Protein AF-F4S002-F1 (afdb_monomer)

Solvent-accessible surface area (backbone atoms only — not comparable to full-atom values): 6867 Å² total; per-residue (Å²): 132,86,76,64,41,81,35,65,49,90,78,31,46,79,35,77,44,70,46,101,85,70,48,82,43,65,21,37,79,39,54,65,91,48,45,66,59,51,52,51,55,57,60,71,61,47,85,53,56,66,59,52,49,50,53,50,50,52,49,58,66,68,64,66,66,77,79,73,80,75,82,78,78,85,74,91,79,89,81,92,85,88,82,84,85,85,82,79,89,83,92,70,88,82,87,83,77,85,83,130

Foldseek 3Di:
DQDWDFDCAPVFQVDWDADPVRDIDGGDTDGPVCVVVVVVVSVVPPPCVVVVVVVVVVVVVVPPPPPPDDPPPDDDDDDDDDDDDDDDDDDDDDDPDDDD

Secondary structure (DSSP, 8-state):
----EEE-STTGGG-EEE-TTS-EEESEEE-HHHHHHHHHHHHHT-TTHHHHHHHHHHHHHH--------------------------------------

Radius of gyration: 29.79 Å; Cα contacts (8 Å, |Δi|>4): 55; chains: 1; bounding box: 51×22×86 Å

Structure (mmCIF, N/CA/C/O backbone):
data_AF-F4S002-F1
#
_entry.id   AF-F4S002-F1
#
loop_
_atom_site.group_PDB
_atom_site.id
_atom_site.type_symbol
_atom_site.label_atom_id
_atom_site.label_alt_id
_atom_site.label_comp_id
_atom_site.label_asym_id
_atom_site.label_entity_id
_atom_site.label_seq_id
_atom_site.pdbx_PDB_ins_code
_atom_site.Cartn_x
_atom_site.Cartn_y
_atom_site.Cartn_z
_atom_site.occupancy
_atom_site.B_iso_or_equiv
_atom_site.auth_seq_id
_atom_site.auth_comp_id
_atom_site.auth_asym_id
_atom_site.auth_atom_id
_atom_site.pdbx_PDB_model_num
ATOM 1 N N . MET A 1 1 ? 19.396 5.389 -10.222 1.00 53.69 1 MET A N 1
ATOM 2 C CA . MET A 1 1 ? 17.915 5.384 -10.204 1.00 53.69 1 MET A CA 1
ATOM 3 C C . MET A 1 1 ? 17.457 4.536 -9.029 1.00 53.69 1 MET A C 1
ATOM 5 O O . MET A 1 1 ? 17.925 3.411 -8.907 1.00 53.69 1 MET A O 1
ATOM 9 N N . ALA A 1 2 ? 16.627 5.068 -8.130 1.00 67.81 2 ALA A N 1
ATOM 10 C CA . ALA A 1 2 ? 16.120 4.287 -7.002 1.00 67.81 2 ALA A CA 1
ATOM 11 C C . ALA A 1 2 ? 15.065 3.283 -7.493 1.00 67.81 2 ALA A C 1
ATOM 13 O O . ALA A 1 2 ? 14.107 3.670 -8.158 1.00 67.81 2 ALA A O 1
ATOM 14 N N . LYS A 1 3 ? 15.242 1.995 -7.177 1.00 86.44 3 LYS A N 1
ATOM 15 C CA . LYS A 1 3 ? 14.272 0.945 -7.512 1.00 86.44 3 LYS A CA 1
ATOM 16 C C . LYS A 1 3 ? 13.049 1.092 -6.603 1.00 86.44 3 LYS A C 1
ATOM 18 O O . LYS A 1 3 ? 13.149 0.859 -5.400 1.00 86.44 3 LYS A O 1
ATOM 23 N N . LEU A 1 4 ? 11.917 1.513 -7.165 1.00 91.62 4 LEU A N 1
ATOM 24 C CA . LEU A 1 4 ? 10.643 1.563 -6.445 1.00 91.62 4 LEU A CA 1
ATOM 25 C C . LEU A 1 4 ? 10.135 0.144 -6.158 1.00 91.62 4 LEU A C 1
ATOM 27 O O . LEU A 1 4 ? 10.472 -0.808 -6.862 1.00 91.62 4 LEU A O 1
ATOM 31 N N . VAL A 1 5 ? 9.316 0.013 -5.118 1.00 92.50 5 VAL A N 1
ATOM 32 C CA . VAL A 1 5 ? 8.661 -1.244 -4.737 1.00 92.50 5 VAL A CA 1
ATOM 33 C C . VAL A 1 5 ? 7.151 -1.073 -4.779 1.00 92.50 5 VAL A C 1
ATOM 35 O O . VAL A 1 5 ? 6.633 -0.030 -4.379 1.00 92.50 5 VAL A O 1
ATOM 38 N N . LEU A 1 6 ? 6.441 -2.090 -5.263 1.00 93.81 6 LEU A N 1
ATOM 39 C CA . LEU A 1 6 ? 4.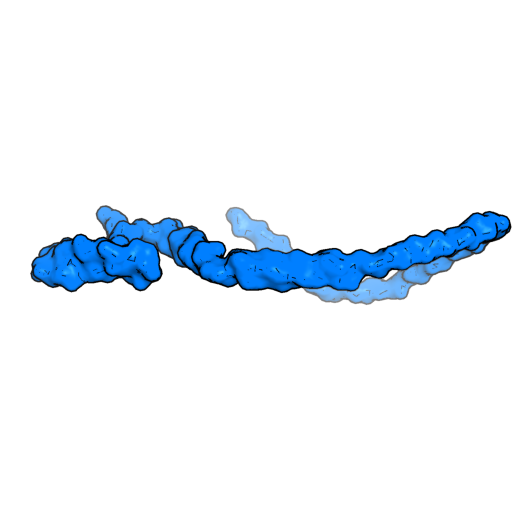984 -2.076 -5.315 1.00 93.81 6 LEU A CA 1
ATOM 40 C C . LEU A 1 6 ? 4.417 -2.365 -3.921 1.00 93.81 6 LEU A C 1
ATOM 42 O O . LEU A 1 6 ? 4.806 -3.333 -3.265 1.00 93.81 6 LEU A O 1
ATOM 46 N N . CYS A 1 7 ? 3.504 -1.519 -3.456 1.00 94.00 7 CYS A N 1
ATOM 47 C CA . CYS A 1 7 ? 2.750 -1.722 -2.228 1.00 94.00 7 CYS A CA 1
ATOM 48 C C . CYS A 1 7 ? 1.289 -2.045 -2.539 1.00 94.00 7 CYS A C 1
ATOM 50 O O . CYS A 1 7 ? 0.646 -1.335 -3.306 1.00 94.00 7 CYS A O 1
ATOM 52 N N . THR A 1 8 ? 0.765 -3.081 -1.889 1.00 94.50 8 THR A N 1
ATOM 53 C CA . THR A 1 8 ? -0.581 -3.630 -2.112 1.00 94.50 8 THR A CA 1
ATOM 54 C C . THR A 1 8 ? -1.442 -3.610 -0.844 1.00 94.50 8 THR A C 1
ATOM 56 O O . THR A 1 8 ? -2.310 -4.455 -0.659 1.00 94.50 8 THR A O 1
ATOM 59 N N . CYS A 1 9 ? -1.205 -2.663 0.073 1.00 92.00 9 CYS A N 1
ATOM 60 C CA . CYS A 1 9 ? -2.074 -2.496 1.243 1.00 92.00 9 CYS A CA 1
ATOM 61 C C . CYS A 1 9 ? -3.495 -2.061 0.831 1.00 92.00 9 CYS A C 1
ATOM 63 O O . CYS A 1 9 ? -3.703 -1.620 -0.301 1.00 92.00 9 CYS A O 1
ATOM 65 N N . SER A 1 10 ? -4.453 -2.127 1.760 1.00 89.75 10 SER A N 1
ATOM 66 C CA . SER A 1 10 ? -5.868 -1.786 1.523 1.00 89.75 10 SER A CA 1
ATOM 67 C C . SER A 1 10 ? -6.085 -0.404 0.894 1.00 89.75 10 SER A C 1
ATOM 69 O O . SER A 1 10 ? -7.002 -0.220 0.099 1.00 89.75 10 SER A O 1
ATOM 71 N N . GLU A 1 11 ? -5.220 0.566 1.192 1.00 90.38 11 GLU A N 1
ATOM 72 C CA . GLU A 1 11 ? -5.277 1.896 0.580 1.00 90.38 11 GLU A CA 1
ATOM 73 C C . GLU A 1 11 ? -4.587 1.964 -0.787 1.00 90.38 11 GLU A C 1
ATOM 75 O O . GLU A 1 11 ? -5.039 2.679 -1.680 1.00 90.38 11 GLU A O 1
ATOM 80 N N . CYS A 1 12 ? -3.493 1.227 -0.973 1.00 92.75 12 CYS A N 1
ATOM 81 C CA . CYS A 1 12 ? -2.709 1.275 -2.204 1.00 92.75 12 CYS A CA 1
ATOM 82 C C . CYS A 1 12 ? -3.309 0.424 -3.325 1.00 92.75 12 CYS A C 1
ATOM 84 O O . CYS A 1 12 ? -3.163 0.790 -4.486 1.00 92.75 12 CYS A O 1
ATOM 86 N N . ILE A 1 13 ? -4.018 -0.659 -2.998 1.00 93.69 13 ILE A N 1
ATOM 87 C CA . ILE A 1 13 ? -4.647 -1.559 -3.977 1.00 93.69 13 ILE A CA 1
ATOM 88 C C . ILE A 1 13 ? -5.814 -0.906 -4.742 1.00 93.69 13 ILE A C 1
ATOM 90 O O . ILE A 1 13 ? -6.321 -1.458 -5.706 1.00 93.69 13 ILE A O 1
ATOM 94 N N . LYS A 1 14 ? -6.245 0.298 -4.355 1.00 91.94 14 LYS A N 1
ATOM 95 C CA . LYS A 1 14 ? -7.301 1.044 -5.060 1.00 91.94 14 LYS A CA 1
ATOM 96 C C . LYS A 1 14 ? -6.829 1.635 -6.395 1.00 91.94 14 LYS A C 1
ATOM 98 O O . LYS A 1 14 ? -7.636 2.196 -7.129 1.00 91.94 14 LYS A O 1
ATOM 103 N N . ARG A 1 15 ? -5.523 1.591 -6.680 1.00 89.88 15 ARG A N 1
ATOM 104 C CA . ARG A 1 15 ? -4.917 2.169 -7.885 1.00 89.88 15 ARG A CA 1
ATOM 105 C C . ARG A 1 15 ? -4.364 1.075 -8.784 1.00 89.88 15 ARG A C 1
ATOM 107 O O . ARG A 1 15 ? -3.727 0.145 -8.299 1.00 89.88 15 ARG A O 1
ATOM 114 N N . THR A 1 16 ? -4.558 1.243 -10.086 1.00 95.06 16 THR A N 1
ATOM 115 C CA . THR A 1 16 ? -3.997 0.377 -11.126 1.00 95.06 16 THR A CA 1
ATOM 116 C C . THR A 1 16 ? -2.984 1.170 -11.938 1.00 95.06 16 THR A C 1
ATOM 118 O O . THR A 1 16 ? -3.201 2.342 -12.253 1.00 95.06 16 THR A O 1
ATOM 121 N N . HIS A 1 17 ? -1.863 0.538 -12.256 1.00 92.38 17 HIS A N 1
ATOM 122 C CA . HIS A 1 17 ? -0.773 1.101 -13.038 1.00 92.38 17 HIS A CA 1
ATOM 123 C C . HIS A 1 17 ? -0.300 0.084 -14.072 1.00 92.38 17 HIS A C 1
ATOM 125 O O . HIS A 1 17 ? -0.478 -1.114 -13.889 1.00 92.38 17 HIS A O 1
ATOM 131 N N . THR A 1 18 ? 0.360 0.554 -15.121 1.00 92.88 18 THR A N 1
ATOM 132 C CA . THR A 1 18 ? 1.048 -0.319 -16.075 1.00 92.88 18 THR A CA 1
ATOM 133 C C . THR A 1 18 ? 2.524 -0.384 -15.701 1.00 92.88 18 THR A C 1
ATOM 135 O O . THR A 1 18 ? 3.154 0.651 -15.463 1.00 92.88 18 THR A O 1
ATOM 138 N N . ASP A 1 19 ? 3.072 -1.590 -15.586 1.00 89.44 19 ASP A N 1
ATOM 139 C CA . ASP A 1 19 ? 4.500 -1.794 -15.362 1.00 89.44 19 ASP A CA 1
ATOM 140 C C . ASP A 1 19 ? 5.314 -1.527 -16.653 1.00 89.44 19 ASP A C 1
ATOM 142 O O . ASP A 1 19 ? 4.747 -1.398 -17.742 1.00 89.44 19 ASP A O 1
ATOM 146 N N . PRO A 1 20 ? 6.655 -1.436 -16.583 1.00 86.69 20 PRO A N 1
ATOM 147 C CA . PRO A 1 20 ? 7.489 -1.244 -17.775 1.00 86.69 20 PRO A CA 1
ATOM 148 C C . PRO A 1 20 ? 7.406 -2.377 -18.811 1.00 86.69 20 PRO A C 1
ATOM 150 O O . PRO A 1 20 ? 7.909 -2.220 -19.920 1.00 86.69 20 PRO A O 1
ATOM 153 N N . SER A 1 21 ? 6.819 -3.519 -18.453 1.00 91.69 21 SER A N 1
ATOM 154 C CA . SER A 1 21 ? 6.610 -4.675 -19.324 1.00 91.69 21 SER A CA 1
ATOM 155 C C . SER A 1 21 ? 5.233 -4.667 -20.000 1.00 91.69 21 SER A C 1
ATOM 157 O O . SER A 1 21 ? 4.958 -5.552 -20.804 1.00 91.69 21 SER A O 1
ATOM 159 N N . GLY A 1 22 ? 4.390 -3.669 -19.716 1.00 92.38 22 GLY A N 1
ATOM 160 C CA . GLY A 1 22 ? 3.045 -3.543 -20.271 1.00 92.38 22 GLY A CA 1
ATOM 161 C C . GLY A 1 22 ? 1.966 -4.294 -19.488 1.00 92.38 22 GLY A C 1
ATOM 162 O O . GLY A 1 22 ? 0.818 -4.308 -19.922 1.00 92.38 22 GLY A O 1
ATOM 163 N N . ASN A 1 23 ? 2.295 -4.895 -18.343 1.00 94.88 23 ASN A N 1
ATOM 164 C CA . ASN A 1 23 ? 1.321 -5.590 -17.507 1.00 94.88 23 ASN A CA 1
ATOM 165 C C . ASN A 1 23 ? 0.600 -4.610 -16.586 1.00 94.88 23 ASN A C 1
ATOM 167 O O . ASN A 1 23 ? 1.205 -3.695 -16.020 1.00 94.88 23 ASN A O 1
ATOM 171 N N . GLU A 1 24 ? -0.689 -4.847 -16.365 1.00 95.50 24 GLU A N 1
ATOM 172 C CA . GLU A 1 24 ? -1.436 -4.135 -15.337 1.00 95.50 24 GLU A CA 1
ATOM 173 C C . GLU A 1 24 ? -1.077 -4.670 -13.950 1.00 95.50 24 GLU A C 1
ATOM 175 O O . GLU A 1 24 ? -1.155 -5.865 -13.664 1.00 95.50 24 GLU A O 1
ATOM 180 N N . VAL A 1 25 ? -0.689 -3.757 -13.069 1.00 95.06 25 VAL A N 1
ATOM 181 C CA . VAL A 1 25 ? -0.374 -4.026 -11.674 1.00 95.06 25 VAL A CA 1
ATOM 182 C C . VAL A 1 25 ? -1.225 -3.141 -10.782 1.00 95.06 25 VAL A C 1
ATOM 184 O O . VAL A 1 25 ? -1.369 -1.937 -11.000 1.0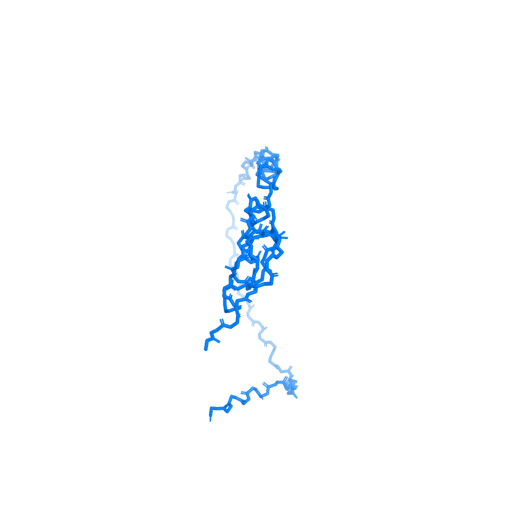0 95.06 25 VAL A O 1
ATOM 187 N N . VAL A 1 26 ? -1.783 -3.745 -9.743 1.00 96.12 26 VAL A N 1
ATOM 188 C CA . VAL A 1 26 ? -2.627 -3.053 -8.775 1.00 96.12 26 VAL A CA 1
ATOM 189 C C . VAL A 1 26 ? -1.800 -2.756 -7.529 1.00 96.12 26 VAL A C 1
ATOM 191 O O . VAL A 1 26 ? -1.118 -3.634 -7.002 1.00 96.12 26 VAL A O 1
ATOM 194 N N . GLY A 1 27 ? -1.826 -1.514 -7.057 1.00 94.88 27 GLY A N 1
ATOM 195 C CA . GLY A 1 27 ? -1.020 -1.057 -5.934 1.00 94.88 27 GLY A CA 1
ATOM 196 C C . GLY A 1 27 ? -0.482 0.355 -6.130 1.00 94.88 27 GLY A C 1
ATOM 197 O O . GLY A 1 27 ? -0.892 1.094 -7.016 1.00 94.88 27 GLY A O 1
ATOM 198 N N . LEU A 1 28 ? 0.4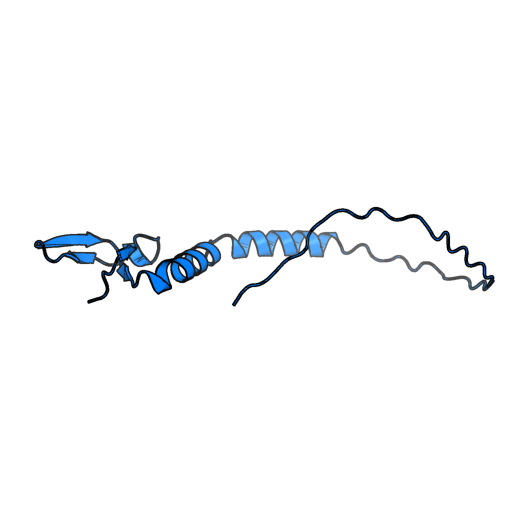87 0.730 -5.299 1.00 93.31 28 LEU A N 1
ATOM 199 C CA . LEU A 1 28 ? 1.206 1.995 -5.412 1.00 93.31 28 LEU A CA 1
ATOM 200 C C . LEU A 1 28 ? 2.711 1.751 -5.364 1.00 93.31 28 LEU A C 1
ATOM 202 O O . LEU A 1 28 ? 3.210 1.100 -4.446 1.00 93.31 28 LEU A O 1
ATOM 206 N N . TRP A 1 29 ? 3.442 2.322 -6.316 1.00 92.88 29 TRP A N 1
ATOM 207 C CA . TRP A 1 29 ? 4.901 2.326 -6.298 1.00 92.88 29 TRP A CA 1
ATOM 208 C C . TRP A 1 29 ? 5.417 3.305 -5.243 1.00 92.88 29 TRP A C 1
ATOM 210 O O . TRP A 1 29 ? 5.141 4.502 -5.300 1.00 92.88 29 TRP A O 1
ATOM 220 N N . ILE A 1 30 ? 6.175 2.798 -4.274 1.00 93.31 30 ILE A N 1
ATOM 221 C CA . ILE A 1 30 ? 6.734 3.592 -3.177 1.00 93.31 30 ILE A CA 1
ATOM 222 C C . ILE A 1 30 ? 8.247 3.426 -3.090 1.00 93.31 30 ILE A C 1
ATOM 224 O O . ILE A 1 30 ? 8.824 2.431 -3.536 1.00 93.31 30 ILE A O 1
ATOM 228 N N . HIS A 1 31 ? 8.905 4.414 -2.489 1.00 94.56 31 HIS A N 1
ATOM 229 C CA . HIS A 1 31 ? 10.338 4.352 -2.247 1.00 94.56 31 HIS A CA 1
ATOM 230 C C . HIS A 1 31 ? 10.647 3.329 -1.134 1.00 94.56 31 HIS A C 1
ATOM 232 O O . HIS A 1 31 ? 9.982 3.354 -0.094 1.00 94.56 31 HIS A O 1
ATOM 238 N N . PRO A 1 32 ? 11.677 2.471 -1.269 1.00 93.38 32 PRO A N 1
ATOM 239 C CA . PRO A 1 32 ? 12.035 1.502 -0.227 1.00 93.38 32 PRO A CA 1
ATOM 240 C C . PRO A 1 32 ? 12.256 2.151 1.148 1.00 93.38 32 PRO A C 1
ATOM 242 O O . PRO A 1 32 ? 11.782 1.648 2.164 1.00 93.38 32 PRO A O 1
ATOM 245 N N . GLY A 1 33 ? 12.884 3.334 1.172 1.00 94.31 33 GLY A N 1
ATOM 246 C CA . GLY A 1 33 ? 13.121 4.100 2.403 1.00 94.31 33 GLY A CA 1
ATOM 247 C C . GLY A 1 33 ? 11.850 4.550 3.139 1.00 94.31 33 GLY A C 1
ATOM 248 O O . GLY A 1 33 ? 11.893 4.770 4.345 1.00 94.31 33 GLY A O 1
ATOM 249 N N . THR A 1 34 ? 10.700 4.645 2.458 1.00 93.12 34 THR A N 1
ATOM 250 C CA . THR A 1 34 ? 9.419 5.014 3.087 1.00 93.12 34 THR A CA 1
ATOM 251 C C . THR A 1 34 ? 8.527 3.809 3.376 1.00 93.12 34 THR A C 1
ATOM 253 O O . THR A 1 34 ? 7.531 3.952 4.087 1.00 93.12 34 THR A O 1
ATOM 256 N N . GLN A 1 35 ? 8.892 2.608 2.908 1.00 92.50 35 GLN A N 1
ATOM 257 C CA . GLN A 1 35 ? 8.068 1.403 3.022 1.00 92.50 35 GLN A CA 1
ATOM 258 C C . GLN A 1 35 ? 7.739 1.049 4.476 1.00 92.50 35 GLN A C 1
ATOM 260 O O . GLN A 1 35 ? 6.585 0.755 4.794 1.00 92.50 35 GLN A O 1
ATOM 265 N N . ARG A 1 36 ? 8.724 1.119 5.382 1.00 92.00 36 ARG A N 1
ATOM 266 C CA . ARG A 1 36 ? 8.517 0.822 6.810 1.00 92.00 36 ARG A CA 1
ATOM 267 C C . ARG A 1 36 ? 7.507 1.781 7.444 1.00 92.00 36 ARG A C 1
ATOM 269 O O . ARG A 1 36 ? 6.583 1.338 8.124 1.00 92.00 36 ARG A O 1
ATOM 276 N N . ASN A 1 37 ? 7.664 3.080 7.199 1.00 93.62 37 ASN A N 1
ATOM 277 C CA . ASN A 1 37 ? 6.777 4.108 7.749 1.00 93.62 37 ASN A CA 1
ATOM 278 C C . ASN A 1 37 ? 5.374 4.021 7.147 1.00 93.62 37 ASN A C 1
ATOM 280 O O . ASN A 1 37 ? 4.391 4.148 7.872 1.00 93.62 37 ASN A O 1
ATOM 284 N N . HIS A 1 38 ? 5.277 3.735 5.848 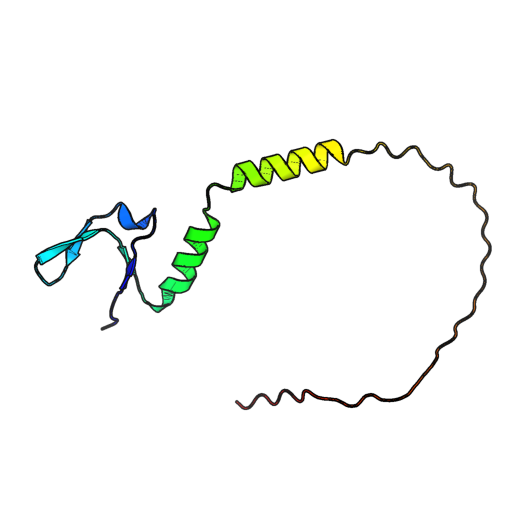1.00 93.12 38 HIS A N 1
ATOM 285 C CA . HIS A 1 38 ? 4.009 3.488 5.176 1.00 93.12 38 HIS A CA 1
ATOM 286 C C . HIS A 1 38 ? 3.251 2.322 5.827 1.00 93.12 38 HIS A C 1
ATOM 288 O O . HIS A 1 38 ? 2.110 2.501 6.246 1.00 93.12 38 HIS A O 1
ATOM 294 N N . ARG A 1 39 ? 3.901 1.160 5.998 1.00 88.50 39 ARG A N 1
ATOM 295 C CA . ARG A 1 39 ? 3.290 -0.017 6.643 1.00 88.50 39 ARG A CA 1
ATOM 296 C C . ARG A 1 39 ? 2.794 0.292 8.054 1.00 88.50 39 ARG A C 1
ATOM 298 O O . ARG A 1 39 ? 1.676 -0.073 8.391 1.00 88.50 39 ARG A O 1
ATOM 305 N N . ARG A 1 40 ? 3.587 1.014 8.854 1.00 89.62 40 ARG A N 1
ATOM 306 C CA . ARG A 1 40 ? 3.187 1.441 10.207 1.00 89.62 40 ARG A CA 1
ATOM 307 C C . ARG A 1 40 ? 1.953 2.339 10.194 1.00 89.62 40 ARG A C 1
ATOM 309 O O . ARG A 1 40 ? 1.037 2.109 10.971 1.00 89.62 40 ARG A O 1
ATOM 316 N N . LYS A 1 41 ? 1.904 3.322 9.290 1.00 88.06 41 LYS A N 1
ATOM 317 C CA . LYS A 1 41 ? 0.741 4.212 9.144 1.00 88.06 41 LYS A CA 1
ATOM 318 C C . LYS A 1 41 ? -0.524 3.450 8.758 1.00 88.06 41 LYS A C 1
ATOM 320 O O . LYS A 1 41 ? -1.592 3.782 9.251 1.00 88.06 41 LYS A O 1
ATOM 325 N N . MET A 1 42 ? -0.403 2.451 7.887 1.00 86.12 42 MET A N 1
ATOM 326 C CA . MET A 1 42 ? -1.552 1.649 7.461 1.00 86.12 42 MET A CA 1
ATOM 327 C C . MET A 1 42 ? -2.008 0.669 8.545 1.00 86.12 42 MET A C 1
ATOM 329 O O . MET A 1 42 ? -3.204 0.499 8.722 1.00 86.12 42 MET A O 1
ATOM 333 N N . ALA A 1 43 ? -1.086 0.102 9.330 1.00 78.88 43 ALA A N 1
ATOM 334 C CA . ALA A 1 43 ? -1.438 -0.725 10.486 1.00 78.88 43 ALA A CA 1
ATOM 335 C C . ALA A 1 43 ? -2.132 0.085 11.598 1.00 78.88 43 ALA A C 1
ATOM 337 O O . ALA A 1 43 ? -3.078 -0.395 12.211 1.00 78.88 43 ALA A O 1
ATOM 338 N N . ALA A 1 44 ? -1.701 1.328 11.832 1.00 70.62 44 ALA A N 1
ATOM 339 C CA . ALA A 1 44 ? -2.315 2.218 12.821 1.00 70.62 44 ALA A CA 1
ATOM 340 C C . ALA A 1 44 ? -3.701 2.745 12.403 1.00 70.62 44 ALA A C 1
ATOM 342 O O . ALA A 1 44 ? -4.460 3.193 13.251 1.00 70.62 44 ALA A O 1
ATOM 343 N N . LYS A 1 45 ? -4.043 2.679 11.110 1.00 65.50 45 LYS A N 1
ATOM 344 C CA . LYS A 1 45 ? -5.387 2.987 10.593 1.00 65.50 45 LYS A CA 1
ATOM 345 C C . LYS A 1 45 ? -6.383 1.838 10.767 1.00 65.50 45 LYS A C 1
ATOM 347 O O . LYS A 1 45 ? -7.476 1.915 10.215 1.00 65.50 45 LYS A O 1
ATOM 352 N N . SER A 1 46 ? -5.995 0.776 11.475 1.00 61.00 46 SER A N 1
ATOM 353 C CA . SER A 1 46 ? -6.885 -0.332 11.804 1.00 61.00 46 SER A CA 1
ATOM 354 C C . SER A 1 46 ? -8.216 0.204 12.333 1.00 61.00 46 SER A C 1
ATOM 356 O O . SER A 1 46 ? -8.235 1.004 13.268 1.00 61.00 46 SER A O 1
ATOM 358 N N . GLU A 1 47 ? -9.316 -0.266 11.744 1.00 63.56 47 GLU A N 1
ATOM 359 C CA . GLU A 1 47 ? -10.721 0.067 12.045 1.00 63.56 47 GLU A CA 1
ATOM 360 C C . GLU A 1 47 ? -11.147 -0.274 13.489 1.00 63.56 47 GLU A C 1
ATOM 362 O O . GLU A 1 47 ? -12.318 -0.200 13.847 1.00 63.56 47 GLU A O 1
ATOM 367 N N . LEU A 1 48 ? -10.192 -0.652 14.340 1.00 61.59 48 LEU A N 1
ATOM 368 C CA . LEU A 1 48 ? -10.375 -0.960 15.750 1.00 61.59 48 LEU A CA 1
ATOM 369 C C . LEU A 1 48 ? -10.475 0.286 16.637 1.00 61.59 48 LEU A C 1
ATOM 371 O O . LEU A 1 48 ? -10.770 0.130 17.817 1.00 61.59 48 LEU A O 1
ATOM 375 N N . THR A 1 49 ? -10.254 1.502 16.121 1.00 63.97 49 THR A N 1
ATOM 376 C CA . THR A 1 49 ? -10.378 2.734 16.922 1.00 63.97 49 THR A CA 1
ATOM 377 C C . THR A 1 49 ? -11.745 2.880 17.606 1.00 63.97 49 THR A C 1
ATOM 379 O O . THR A 1 49 ? -11.741 3.022 18.825 1.00 63.97 49 THR A O 1
ATOM 382 N N . PRO A 1 50 ? -12.910 2.729 16.939 1.00 70.06 50 PRO A N 1
ATOM 383 C CA . PRO A 1 50 ? -14.204 2.841 17.616 1.00 70.06 50 PRO A CA 1
ATOM 384 C C . PRO A 1 50 ? -14.466 1.722 18.632 1.00 70.06 50 PRO A C 1
ATOM 386 O O . PRO A 1 50 ? -15.094 1.964 19.658 1.00 70.06 50 PRO A O 1
ATOM 389 N N . ILE A 1 51 ? -13.988 0.497 18.382 1.00 77.62 51 ILE A N 1
ATOM 390 C CA . ILE A 1 51 ? -14.176 -0.629 19.314 1.00 77.62 51 ILE A CA 1
ATOM 391 C C . ILE A 1 51 ? -13.320 -0.422 20.565 1.00 77.62 51 ILE A C 1
ATOM 393 O O . ILE A 1 51 ? -13.803 -0.600 21.680 1.00 77.62 51 ILE A O 1
ATOM 397 N N . LEU A 1 52 ? -12.062 -0.014 20.393 1.00 76.88 52 LEU A N 1
ATOM 398 C CA . LEU A 1 52 ? -11.169 0.299 21.506 1.00 76.88 52 LEU A CA 1
ATOM 399 C C . LEU A 1 52 ? -11.676 1.508 22.301 1.00 76.88 52 LEU A C 1
ATOM 401 O O . LEU A 1 52 ? -11.684 1.456 23.526 1.00 76.88 52 LEU A O 1
ATOM 405 N N . GLU A 1 53 ? -12.165 2.554 21.631 1.00 78.38 53 GLU A N 1
ATOM 406 C CA . GLU A 1 53 ? -12.798 3.707 22.283 1.00 78.38 53 GLU A CA 1
ATOM 407 C C . GLU A 1 53 ? -14.051 3.302 23.071 1.00 78.38 53 GLU A C 1
ATOM 409 O O . GLU A 1 53 ? -14.218 3.720 24.215 1.00 78.38 53 GLU A O 1
ATOM 414 N N . ALA A 1 54 ? -14.907 2.440 22.513 1.00 81.19 54 ALA A N 1
ATOM 415 C CA . ALA A 1 54 ? -16.088 1.935 23.210 1.00 81.19 54 ALA A CA 1
ATOM 416 C C . ALA A 1 54 ? -15.723 1.102 24.450 1.00 81.19 54 ALA A C 1
ATOM 418 O O . ALA A 1 54 ? -16.353 1.256 25.494 1.00 81.19 54 ALA A O 1
ATOM 419 N N . LEU A 1 55 ? -14.688 0.260 24.363 1.00 83.25 55 LEU A N 1
ATOM 420 C CA . LEU A 1 55 ? -14.203 -0.534 25.497 1.00 83.25 55 LEU A CA 1
ATOM 421 C C . LEU A 1 55 ? -13.598 0.342 26.601 1.00 83.25 55 LEU A C 1
ATOM 423 O O . LEU A 1 55 ? -13.861 0.107 27.778 1.00 83.25 55 LEU A O 1
ATOM 427 N N . VAL A 1 56 ? -12.824 1.369 26.237 1.00 82.12 56 VAL A N 1
ATOM 428 C CA . VAL A 1 56 ? -12.282 2.338 27.203 1.00 82.12 56 VAL A CA 1
ATOM 429 C C . VAL A 1 56 ? -13.416 3.113 27.876 1.00 82.12 56 VAL A C 1
ATOM 431 O O . VAL A 1 56 ? -13.415 3.254 29.097 1.00 82.12 56 VAL A O 1
ATOM 434 N N . ASN A 1 57 ? -14.424 3.546 27.116 1.00 80.00 57 ASN A N 1
ATOM 435 C CA . ASN A 1 57 ? -15.588 4.241 27.665 1.00 80.00 57 ASN A CA 1
ATOM 436 C C . ASN A 1 57 ? -16.422 3.353 28.603 1.00 80.00 57 ASN A C 1
ATOM 438 O O . ASN A 1 57 ? -16.854 3.834 29.651 1.00 80.00 57 ASN A O 1
ATOM 442 N N . ASP A 1 58 ? -16.631 2.071 28.278 1.00 84.50 58 ASP A N 1
ATOM 443 C CA . ASP A 1 58 ? -17.315 1.118 29.169 1.00 84.50 58 ASP A CA 1
ATOM 444 C C . ASP A 1 58 ? -16.524 0.905 30.469 1.00 84.50 58 ASP A C 1
ATOM 446 O O . ASP A 1 58 ? -17.101 0.926 31.558 1.00 84.50 58 ASP A O 1
ATOM 450 N N . PHE A 1 59 ? -15.193 0.793 30.380 1.00 75.31 59 PHE A N 1
ATOM 451 C CA . PHE A 1 59 ? -14.333 0.659 31.555 1.00 75.31 59 PHE A CA 1
ATOM 452 C C . PHE A 1 59 ? -14.368 1.912 32.441 1.00 75.31 59 PHE A C 1
ATOM 454 O O . PHE A 1 59 ? -14.579 1.803 33.646 1.00 75.31 59 PHE A O 1
ATOM 461 N N . CYS A 1 60 ? -14.241 3.112 31.865 1.00 73.25 60 CYS A N 1
ATOM 46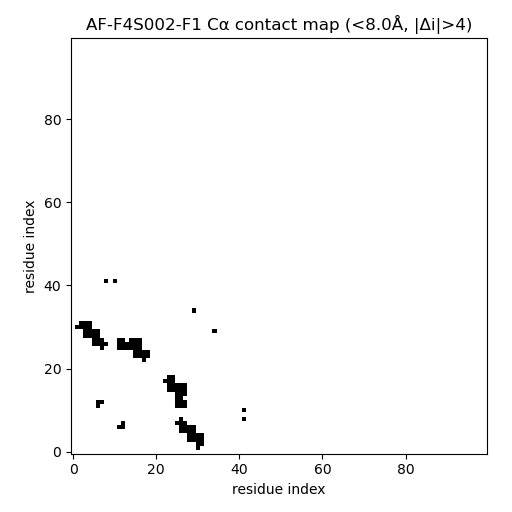2 C CA . CYS A 1 60 ? -14.318 4.371 32.612 1.00 73.25 60 CYS A CA 1
ATOM 463 C C . CYS A 1 60 ? -15.707 4.610 33.225 1.00 73.25 60 CYS A C 1
ATOM 465 O O . CYS A 1 60 ? -15.801 5.111 34.344 1.00 73.25 60 CYS A O 1
ATOM 467 N N . SER A 1 61 ? -16.780 4.207 32.537 1.00 72.25 61 SER A N 1
ATOM 468 C CA . SER A 1 61 ? -18.150 4.326 33.056 1.00 72.25 61 SER A CA 1
ATOM 469 C C . SER A 1 61 ? -18.408 3.377 34.231 1.00 72.25 61 SER A C 1
ATOM 471 O O . SER A 1 61 ? -19.163 3.715 35.139 1.00 72.25 61 SER A O 1
ATOM 473 N N . LYS A 1 62 ? -17.765 2.201 34.245 1.00 68.44 62 LYS A N 1
ATOM 474 C CA . LYS A 1 62 ? -17.879 1.205 35.326 1.00 68.44 62 LYS A CA 1
ATOM 475 C C . LYS A 1 62 ? -16.874 1.399 36.465 1.00 68.44 62 LYS A C 1
ATOM 477 O O . LYS A 1 62 ? -17.131 0.930 37.568 1.00 68.44 62 LYS A O 1
ATOM 482 N N . ALA A 1 63 ? -15.767 2.104 36.230 1.00 60.00 63 ALA A N 1
AT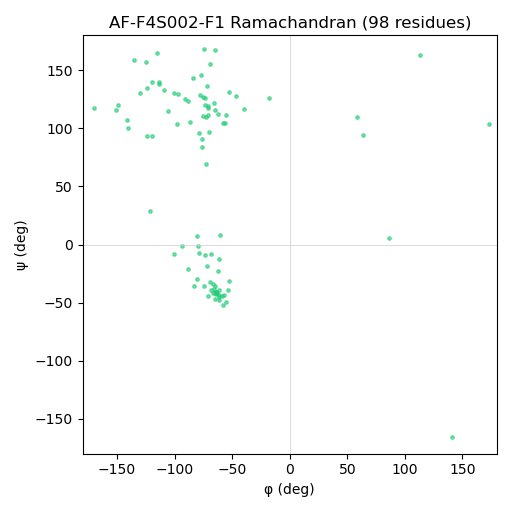OM 483 C CA . ALA A 1 63 ? -14.773 2.447 37.248 1.00 60.00 63 ALA A CA 1
ATOM 484 C C . ALA A 1 63 ? -15.181 3.643 38.131 1.00 60.00 63 ALA A C 1
ATOM 486 O O . ALA A 1 63 ? -14.453 3.981 39.062 1.00 60.00 63 ALA A O 1
ATOM 487 N N . SER A 1 64 ? -16.343 4.267 37.885 1.00 54.88 64 SER A N 1
ATOM 488 C CA . SER A 1 64 ? -16.941 5.261 38.786 1.00 54.88 64 SER A CA 1
A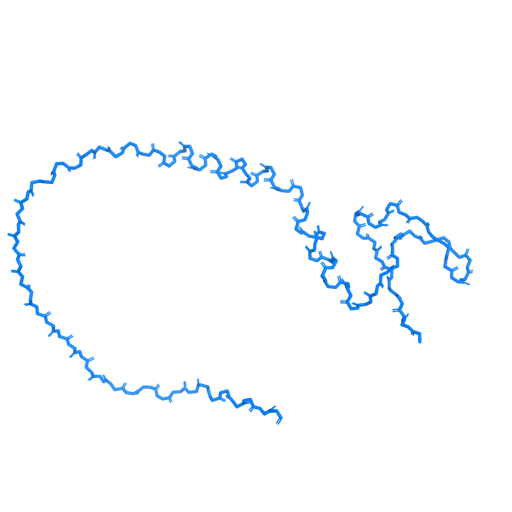TOM 489 C C . SER A 1 64 ? -17.511 4.572 40.032 1.00 54.88 64 SER A C 1
ATOM 491 O O . SER A 1 64 ? -18.718 4.467 40.246 1.00 54.88 64 SER A O 1
ATOM 493 N N . ILE A 1 65 ? -16.611 4.054 40.863 1.00 58.16 65 ILE A N 1
ATOM 494 C CA . ILE A 1 65 ? -16.905 3.742 42.252 1.00 58.16 65 ILE A CA 1
ATOM 495 C C . ILE A 1 65 ? -17.028 5.112 42.913 1.00 58.16 65 ILE A C 1
ATOM 497 O O . ILE A 1 65 ? -16.057 5.863 42.964 1.00 58.16 65 ILE A O 1
ATOM 501 N N . LYS A 1 66 ? -18.239 5.486 43.341 1.00 55.88 66 LYS A N 1
ATOM 502 C CA . LYS A 1 66 ? -18.411 6.639 44.226 1.00 55.88 66 LYS A CA 1
ATOM 503 C C . LYS A 1 66 ? -17.515 6.387 45.432 1.00 55.88 66 LYS A C 1
ATOM 505 O O . LYS A 1 66 ? -17.781 5.450 46.183 1.00 55.88 66 LYS A O 1
ATOM 510 N N . GLU A 1 67 ? -16.456 7.175 45.573 1.00 46.91 67 GLU A N 1
ATOM 511 C CA . GLU A 1 67 ? -15.715 7.251 46.822 1.00 46.91 67 GLU A CA 1
ATOM 512 C C . GLU A 1 67 ? -16.725 7.673 47.889 1.00 46.91 67 GLU A C 1
ATOM 514 O O . GLU A 1 67 ? -17.214 8.802 47.901 1.00 46.91 67 GLU A O 1
ATOM 519 N N . ALA A 1 68 ? -17.140 6.717 48.718 1.00 53.81 68 ALA A N 1
ATOM 520 C CA . ALA A 1 68 ? -17.668 7.055 50.019 1.00 53.81 68 ALA A CA 1
ATOM 521 C C . ALA A 1 68 ? -16.488 7.674 50.769 1.00 53.81 68 ALA A C 1
ATOM 523 O O . ALA A 1 68 ? -15.472 6.999 50.939 1.00 53.81 68 ALA A O 1
ATOM 524 N N . GLU A 1 69 ? -16.611 8.956 51.115 1.00 53.22 69 GLU A N 1
ATOM 525 C CA . GLU A 1 69 ? -15.682 9.673 51.989 1.00 53.22 69 GLU A CA 1
ATOM 526 C C . GLU A 1 69 ? -15.245 8.758 53.142 1.00 53.22 69 GLU A C 1
ATOM 528 O O . GLU A 1 69 ? -16.088 8.355 53.949 1.00 53.22 69 GLU A O 1
ATOM 533 N N . PRO A 1 70 ? -13.956 8.405 53.251 1.00 43.16 70 PRO A N 1
ATOM 534 C CA . PRO A 1 70 ? -13.430 7.971 54.524 1.00 43.16 70 PRO A CA 1
ATOM 535 C C . PRO A 1 70 ? -13.266 9.237 55.366 1.00 43.16 70 PRO A C 1
ATOM 537 O O . PRO A 1 70 ? -12.431 10.086 55.052 1.00 43.16 70 PRO A O 1
ATOM 540 N N . GLU A 1 71 ? -14.084 9.388 56.411 1.00 44.91 71 GLU A N 1
ATOM 541 C CA . GLU A 1 71 ? -13.845 10.393 57.447 1.00 44.91 71 GLU A CA 1
ATOM 542 C C . GLU A 1 71 ? -12.442 10.151 58.019 1.00 44.91 71 GLU A C 1
ATOM 544 O O . GLU A 1 71 ? -12.178 9.168 58.716 1.00 44.91 71 GLU A O 1
ATOM 549 N N . LEU A 1 72 ? -11.505 11.016 57.627 1.00 45.44 72 LEU A N 1
ATOM 550 C CA . LEU A 1 72 ? -10.141 11.036 58.129 1.00 45.44 72 LEU A CA 1
ATOM 551 C C . LEU A 1 72 ? -10.172 11.655 59.527 1.00 45.44 72 LEU A C 1
ATOM 553 O O . LEU A 1 72 ? -9.932 12.849 59.696 1.00 45.44 72 LEU A O 1
ATOM 557 N N . GLU A 1 73 ? -10.466 10.832 60.530 1.00 46.25 73 GLU A N 1
ATOM 558 C CA . GLU A 1 73 ? -10.115 11.153 61.909 1.00 46.25 73 GLU A CA 1
ATOM 559 C C . GLU A 1 73 ? -8.588 11.244 61.991 1.00 46.25 73 GLU A C 1
ATOM 561 O O . GLU A 1 73 ? -7.848 10.279 61.778 1.00 46.25 73 GLU A O 1
ATOM 566 N N . ALA A 1 74 ? -8.119 12.464 62.225 1.00 49.06 74 ALA A N 1
ATOM 567 C CA . ALA A 1 74 ? -6.720 12.775 62.399 1.00 49.06 74 ALA A CA 1
ATOM 568 C C . ALA A 1 74 ? -6.185 12.109 63.672 1.00 49.06 74 ALA A C 1
ATOM 570 O O . ALA A 1 74 ? -6.597 12.439 64.781 1.00 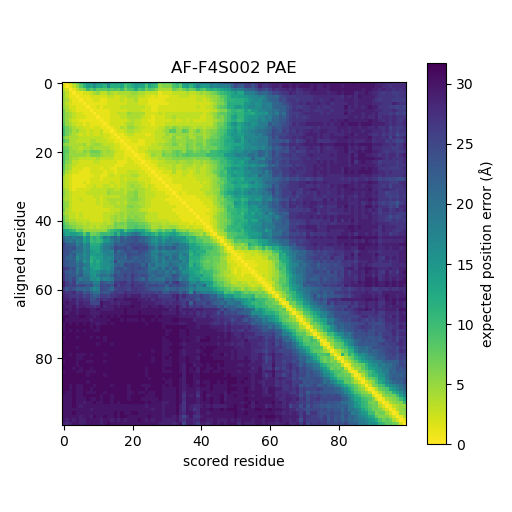49.06 74 ALA A O 1
ATOM 571 N N . SER A 1 75 ? -5.168 11.267 63.524 1.00 47.84 75 SER A N 1
ATOM 572 C CA . SER A 1 75 ? -4.181 11.065 64.580 1.00 47.84 75 SER A CA 1
ATOM 573 C C . SER A 1 75 ? -2.796 10.950 63.954 1.00 47.84 75 SER A C 1
ATOM 575 O O . SER A 1 75 ? -2.422 9.918 63.398 1.00 47.84 75 SER A O 1
ATOM 577 N N . SER A 1 76 ? -2.068 12.065 64.016 1.00 50.19 76 SER A N 1
ATOM 578 C CA . SER A 1 76 ? -0.613 12.103 63.928 1.00 50.19 76 SER A CA 1
ATOM 579 C C . SER A 1 76 ? -0.012 11.140 64.941 1.00 50.19 76 SER A C 1
ATOM 581 O O . SER A 1 76 ? -0.347 11.255 66.112 1.00 50.19 76 SER A O 1
ATOM 583 N N . ASP A 1 77 ? 0.930 10.309 64.504 1.00 40.53 77 ASP A N 1
ATOM 584 C CA . ASP A 1 77 ? 2.148 10.039 65.264 1.00 40.53 77 ASP A CA 1
ATOM 585 C C . ASP A 1 77 ? 3.289 9.729 64.286 1.00 40.53 77 ASP A C 1
ATOM 587 O O . ASP A 1 77 ? 3.219 8.841 63.434 1.00 40.53 77 ASP A O 1
ATOM 591 N N . SER A 1 78 ? 4.314 10.568 64.380 1.00 53.31 78 SER A N 1
ATOM 592 C CA . SER A 1 78 ? 5.620 10.426 63.743 1.00 53.31 78 SER A CA 1
ATOM 593 C C . SER A 1 78 ? 6.449 9.390 64.505 1.00 53.31 78 SER A C 1
ATOM 595 O O . SER A 1 78 ? 6.336 9.349 65.721 1.00 53.31 78 SER A O 1
ATOM 597 N N . ASP A 1 79 ? 7.295 8.620 63.810 1.00 46.25 79 ASP A N 1
ATOM 598 C CA . ASP A 1 79 ? 8.671 8.235 64.208 1.00 46.25 79 ASP A CA 1
ATOM 599 C C . ASP A 1 79 ? 9.201 7.194 63.194 1.00 46.25 79 ASP A C 1
ATOM 601 O O . ASP A 1 79 ? 8.665 6.104 63.040 1.00 46.25 79 ASP A O 1
ATOM 605 N N . SER A 1 80 ? 10.083 7.564 62.261 1.00 56.44 80 SER A N 1
ATOM 606 C CA . SER A 1 80 ? 11.543 7.628 62.433 1.00 56.44 80 SER A CA 1
ATOM 607 C C . SER A 1 80 ? 12.194 6.262 62.711 1.00 56.44 80 SER A C 1
ATOM 609 O O . SER A 1 80 ? 12.304 5.846 63.857 1.00 56.44 80 SER A O 1
ATOM 611 N N . SER A 1 81 ? 12.682 5.590 61.657 1.00 51.59 81 SER A N 1
ATOM 612 C CA . SER A 1 81 ? 13.896 4.751 61.707 1.00 51.59 81 SER A CA 1
ATOM 613 C C . SER A 1 81 ? 14.323 4.326 60.297 1.00 51.59 81 SER A C 1
ATOM 615 O O . SER A 1 81 ? 13.584 3.651 59.582 1.00 51.59 81 SER A O 1
ATOM 617 N N . SER A 1 82 ? 15.517 4.751 59.888 1.00 59.47 82 SER A N 1
ATOM 618 C CA . SER A 1 82 ? 16.195 4.337 58.661 1.00 59.47 82 SER A CA 1
ATOM 619 C C . SER A 1 82 ? 17.091 3.132 58.938 1.00 59.47 82 SER A C 1
ATOM 621 O O . SER A 1 82 ? 18.017 3.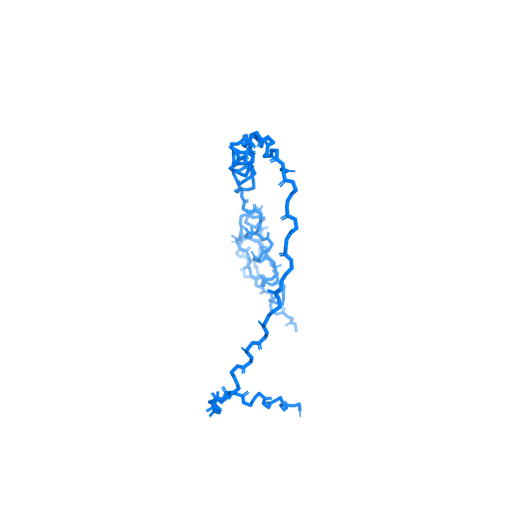270 59.732 1.00 59.47 82 SER A O 1
ATOM 623 N N . ASP A 1 83 ? 16.924 2.033 58.208 1.00 54.50 83 ASP A N 1
ATOM 624 C CA . ASP A 1 83 ? 17.922 0.960 58.177 1.00 54.50 83 ASP A CA 1
ATOM 625 C C . ASP A 1 83 ? 18.343 0.693 56.730 1.00 54.50 83 ASP A C 1
ATOM 627 O O . ASP A 1 83 ? 17.714 -0.043 55.969 1.00 54.50 83 ASP A O 1
ATOM 631 N N . TYR A 1 84 ? 19.427 1.359 56.333 1.00 51.34 84 TYR A N 1
ATOM 632 C CA . TYR A 1 84 ? 20.190 1.017 55.144 1.00 51.34 84 TYR A CA 1
ATOM 633 C C . TYR A 1 84 ? 20.922 -0.303 55.425 1.00 51.34 84 TYR A C 1
ATOM 635 O O . TYR A 1 84 ? 21.779 -0.375 56.301 1.00 51.34 84 TYR A O 1
ATOM 643 N N . ILE A 1 85 ? 20.623 -1.358 54.670 1.00 52.16 85 ILE A N 1
ATOM 644 C CA . ILE A 1 85 ? 21.517 -2.517 54.585 1.00 52.16 85 ILE A CA 1
ATOM 645 C C . ILE A 1 85 ? 22.331 -2.344 53.307 1.00 52.16 85 ILE A C 1
ATOM 647 O O . ILE A 1 85 ? 21.828 -2.512 52.197 1.00 52.16 85 ILE A O 1
ATOM 651 N N . ALA A 1 86 ? 23.588 -1.941 53.475 1.00 47.44 86 ALA A N 1
ATOM 652 C CA . ALA A 1 86 ? 24.567 -1.890 52.404 1.00 47.44 86 ALA A CA 1
ATOM 653 C C . ALA A 1 86 ? 25.302 -3.237 52.286 1.00 47.44 86 ALA A C 1
ATOM 655 O O . ALA A 1 86 ? 25.965 -3.663 53.230 1.00 47.44 86 ALA A O 1
ATOM 656 N N . GLY A 1 87 ? 25.240 -3.829 51.088 1.00 37.44 87 GLY A N 1
ATOM 657 C CA . GLY A 1 87 ? 26.254 -4.734 50.522 1.00 37.44 87 GLY A CA 1
ATOM 658 C C . GLY A 1 87 ? 25.832 -6.202 50.333 1.00 37.44 87 GLY A C 1
ATOM 659 O O . GLY A 1 87 ? 24.870 -6.637 50.965 1.00 37.44 87 GLY A O 1
ATOM 660 N N . PRO A 1 88 ? 26.557 -6.997 49.516 1.00 47.78 88 PRO A N 1
ATOM 661 C CA . PRO A 1 88 ? 27.689 -6.663 48.647 1.00 47.78 88 PRO A CA 1
ATOM 662 C C . PRO A 1 88 ? 27.387 -6.857 47.144 1.00 47.78 88 PRO A C 1
ATOM 664 O O . PRO A 1 88 ? 26.416 -7.485 46.740 1.00 47.78 88 PRO A O 1
ATOM 667 N N . GLU A 1 89 ? 28.263 -6.262 46.341 1.00 52.31 89 GLU A N 1
ATOM 668 C CA . GLU A 1 89 ? 28.473 -6.431 44.902 1.00 52.31 89 GLU A CA 1
ATOM 669 C C . GLU A 1 89 ? 27.917 -7.693 44.211 1.00 52.31 89 GLU A C 1
ATOM 671 O O . GLU A 1 89 ? 28.348 -8.808 44.486 1.00 52.31 89 GLU A O 1
ATOM 676 N N . ASP A 1 90 ? 27.119 -7.488 43.156 1.00 41.69 90 ASP A N 1
ATOM 677 C CA . ASP A 1 90 ? 27.096 -8.423 42.031 1.00 41.69 90 ASP A CA 1
ATOM 678 C C . ASP A 1 90 ? 27.516 -7.690 40.754 1.00 41.69 90 ASP A C 1
ATOM 680 O O . ASP A 1 90 ? 26.758 -6.997 40.068 1.00 41.69 90 ASP A O 1
ATOM 684 N N . ALA A 1 91 ? 28.816 -7.782 40.493 1.00 52.12 91 ALA A N 1
ATOM 685 C CA . ALA A 1 91 ? 29.452 -7.323 39.281 1.00 52.12 91 ALA A CA 1
ATOM 686 C C . ALA A 1 91 ? 29.163 -8.320 38.155 1.00 52.12 91 ALA A C 1
ATOM 688 O O . ALA A 1 91 ? 29.950 -9.230 37.916 1.00 52.12 91 ALA A O 1
ATOM 689 N N . THR A 1 92 ? 28.086 -8.122 37.394 1.00 49.34 92 THR A N 1
ATOM 690 C CA . THR A 1 92 ? 27.986 -8.716 36.055 1.00 49.34 92 THR A CA 1
ATOM 691 C C . THR A 1 92 ? 27.323 -7.779 35.042 1.00 49.34 92 THR A C 1
ATOM 693 O O . THR A 1 92 ? 26.121 -7.570 35.046 1.00 49.34 92 THR A O 1
ATOM 696 N N . VAL A 1 93 ? 28.176 -7.257 34.143 1.00 48.72 93 VAL A N 1
ATOM 697 C CA . VAL A 1 93 ? 27.986 -7.182 32.677 1.00 48.72 93 VAL A CA 1
ATOM 698 C C . VAL A 1 93 ? 26.734 -6.406 32.218 1.00 48.72 93 VAL A C 1
ATOM 700 O O . VAL A 1 93 ? 25.619 -6.857 32.386 1.00 48.72 93 VAL A O 1
ATOM 703 N N . PHE A 1 94 ? 26.834 -5.216 31.618 1.00 46.88 94 PHE A N 1
ATOM 704 C CA . PHE A 1 94 ? 27.212 -5.036 30.212 1.00 46.88 94 PHE A CA 1
ATOM 705 C C . PHE A 1 94 ? 27.913 -3.686 29.992 1.00 46.88 94 PHE A C 1
ATOM 707 O O . PHE A 1 94 ? 27.315 -2.617 30.106 1.00 46.88 94 PHE A O 1
ATOM 714 N N . LYS A 1 95 ? 29.185 -3.732 29.590 1.00 48.44 95 LYS A N 1
ATOM 715 C CA . LYS A 1 95 ? 29.901 -2.570 29.056 1.00 48.44 95 LYS A CA 1
ATOM 716 C C . LYS A 1 95 ? 29.465 -2.371 27.600 1.00 48.44 95 LYS A C 1
ATOM 718 O O . LYS A 1 95 ? 29.981 -3.029 26.702 1.00 48.44 95 LYS A O 1
ATOM 723 N N . LEU A 1 96 ? 28.498 -1.485 27.369 1.00 51.72 96 LEU A N 1
ATOM 724 C CA . LEU A 1 96 ? 28.187 -0.960 26.037 1.00 51.72 96 LEU A CA 1
ATOM 725 C C . LEU A 1 96 ? 29.334 -0.041 25.604 1.00 51.72 96 LEU A C 1
ATOM 727 O O . LEU A 1 96 ? 29.392 1.125 25.986 1.00 51.72 96 LEU A O 1
ATOM 731 N N . VAL A 1 97 ? 30.271 -0.576 24.824 1.00 51.19 97 VAL A N 1
ATOM 732 C CA . VAL A 1 97 ? 31.229 0.246 24.084 1.00 51.19 97 VAL A CA 1
ATOM 733 C C . VAL A 1 97 ? 30.576 0.619 22.756 1.00 51.19 97 VAL A C 1
ATOM 735 O O . VAL A 1 97 ? 30.459 -0.210 21.857 1.00 51.19 97 VAL A O 1
ATOM 738 N N . PHE A 1 98 ? 30.139 1.872 22.644 1.00 44.41 98 PHE A N 1
ATOM 739 C CA . PHE A 1 98 ? 29.923 2.518 21.354 1.00 44.41 98 PHE A CA 1
ATOM 740 C C . PHE A 1 98 ? 31.298 2.794 20.733 1.00 44.41 98 PHE A C 1
ATOM 742 O O . PHE A 1 98 ? 32.097 3.523 21.318 1.00 44.41 98 PHE A O 1
ATOM 749 N N . GLN A 1 99 ? 31.579 2.212 19.567 1.00 44.09 99 GLN A N 1
ATOM 750 C CA . GLN A 1 99 ? 32.632 2.697 18.676 1.00 44.09 99 GLN A CA 1
ATOM 751 C C . GLN A 1 99 ? 31.966 3.394 17.491 1.00 44.09 99 GLN A C 1
ATOM 753 O O . GLN A 1 99 ? 31.218 2.778 16.731 1.00 44.09 99 GLN A O 1
ATOM 758 N N . SER A 1 100 ? 32.205 4.699 17.421 1.00 42.31 100 SER A N 1
ATOM 759 C CA . SER A 1 100 ? 32.118 5.555 16.236 1.00 42.31 100 SER A CA 1
ATOM 760 C C . SER A 1 100 ? 33.398 5.459 15.419 1.00 42.31 100 SER A C 1
ATOM 762 O O . SER A 1 100 ? 34.463 5.399 16.076 1.00 42.31 100 SER A O 1
#

Sequence (100 aa):
MAKLVLCTCSECIKRTHTDPSGNEVVGLWIHPGTQRNHRRKMAAKSELTPILEALVNDFCSKASIKEAEPELEASSDSDSSSDYIAGPEDATVFKLVFQS

pLDDT: mean 71.6, std 19.57, range [37.44, 96.12]

Organism: Melampsora larici-populina (strain 98AG31 / pathotype 3-4-7) (NCBI:txid747676)

Mean predicted aligned error: 19.31 Å